Protein AF-A0A920NY55-F1 (afdb_monomer)

Radius of gyration: 12.71 Å; Cα contacts (8 Å, |Δi|>4): 89; chains: 1; bounding box: 31×22×29 Å

Secondary structure (DSSP, 8-state):
----EEEEE-TT-SS--EEEEEPPP-HHHHHHH----HHHHHHHHHT-SEEEEGGG-----

Structure (mmCIF, N/CA/C/O backbone):
data_AF-A0A920NY55-F1
#
_entry.id   AF-A0A920NY55-F1
#
loop_
_atom_site.group_PDB
_atom_site.id
_atom_site.type_symbol
_atom_site.label_atom_id
_atom_site.label_alt_id
_atom_site.label_comp_id
_atom_site.label_asym_id
_atom_site.label_entity_id
_atom_site.label_seq_id
_atom_site.pdbx_PDB_ins_code
_atom_site.Cartn_x
_atom_site.Cartn_y
_atom_site.Cartn_z
_atom_site.occupancy
_atom_site.B_iso_or_equiv
_atom_site.auth_seq_id
_atom_site.auth_comp_id
_atom_site.auth_asym_id
_atom_site.auth_atom_id
_atom_site.pdbx_PDB_model_num
ATOM 1 N N . MET A 1 1 ? -4.540 17.849 2.598 1.00 45.84 1 MET A N 1
ATOM 2 C CA . MET A 1 1 ? -4.291 16.423 2.288 1.00 45.84 1 MET A CA 1
ATOM 3 C C . MET A 1 1 ? -2.861 16.102 2.722 1.00 45.84 1 MET A C 1
ATOM 5 O O . MET A 1 1 ? -1.928 16.498 2.040 1.00 45.84 1 MET A O 1
ATOM 9 N N . ASN A 1 2 ? -2.662 15.540 3.919 1.00 46.31 2 ASN A N 1
ATOM 10 C CA . ASN A 1 2 ? -1.322 15.347 4.492 1.00 46.31 2 ASN A CA 1
ATOM 11 C C . ASN A 1 2 ? -0.701 14.053 3.921 1.00 46.31 2 ASN A C 1
ATOM 13 O O . ASN A 1 2 ? -1.159 12.948 4.230 1.00 46.31 2 ASN A O 1
ATOM 17 N N . LEU A 1 3 ? 0.253 14.193 2.995 1.00 51.31 3 LEU A N 1
ATOM 18 C CA . LEU A 1 3 ? 0.800 13.107 2.172 1.00 51.31 3 LEU A CA 1
ATOM 19 C C . LEU A 1 3 ? 1.903 12.329 2.910 1.00 51.31 3 LEU A C 1
ATOM 21 O O . LEU A 1 3 ? 3.063 12.351 2.513 1.00 51.31 3 LEU A O 1
ATOM 25 N N . ASN A 1 4 ? 1.531 11.571 3.941 1.00 65.56 4 ASN A N 1
ATOM 26 C CA . ASN A 1 4 ? 2.412 10.546 4.511 1.00 65.56 4 ASN A CA 1
ATOM 27 C C . ASN A 1 4 ? 2.378 9.294 3.617 1.00 65.56 4 ASN A C 1
ATOM 29 O O . ASN A 1 4 ? 1.652 8.339 3.903 1.00 65.56 4 ASN A O 1
ATOM 33 N N . GLN A 1 5 ? 3.112 9.329 2.502 1.00 65.94 5 GLN A N 1
ATOM 34 C CA . GLN A 1 5 ? 3.272 8.204 1.578 1.00 65.94 5 GLN A CA 1
ATOM 35 C C . GLN A 1 5 ? 4.729 8.051 1.141 1.00 65.94 5 GLN A C 1
ATOM 37 O O . GLN A 1 5 ? 5.400 9.040 0.848 1.00 65.94 5 GLN A O 1
ATOM 42 N N . LEU A 1 6 ? 5.197 6.808 1.052 1.00 75.69 6 LEU A N 1
ATOM 43 C CA . LEU A 1 6 ? 6.523 6.471 0.548 1.00 75.69 6 LEU A CA 1
ATOM 44 C C . LEU A 1 6 ? 6.386 5.862 -0.849 1.00 75.69 6 LEU A C 1
ATOM 46 O O . LEU A 1 6 ? 5.660 4.887 -1.046 1.00 75.69 6 LEU A O 1
ATOM 50 N N . LYS A 1 7 ? 7.078 6.438 -1.833 1.00 80.69 7 LYS A N 1
ATOM 51 C CA . LYS A 1 7 ? 7.047 5.977 -3.227 1.00 80.69 7 LYS A CA 1
ATOM 52 C C . LYS A 1 7 ? 8.375 5.331 -3.591 1.00 80.69 7 LYS A C 1
ATOM 54 O O . LYS A 1 7 ? 9.427 5.915 -3.355 1.00 80.69 7 LYS A O 1
ATOM 59 N N . VAL A 1 8 ? 8.316 4.158 -4.214 1.00 83.38 8 VAL A N 1
ATOM 60 C CA . VAL A 1 8 ? 9.486 3.414 -4.682 1.00 83.38 8 VAL A CA 1
ATOM 61 C C . VAL A 1 8 ? 9.395 3.236 -6.192 1.00 83.38 8 VAL A C 1
ATOM 63 O O . VAL A 1 8 ? 8.420 2.691 -6.717 1.00 83.38 8 VAL A O 1
ATOM 66 N N . ILE A 1 9 ? 10.436 3.680 -6.896 1.00 85.44 9 ILE A N 1
ATOM 67 C CA . ILE A 1 9 ? 10.578 3.506 -8.342 1.00 85.44 9 ILE A CA 1
ATOM 68 C C . ILE A 1 9 ? 11.721 2.525 -8.590 1.00 85.44 9 ILE A C 1
ATOM 70 O O . ILE A 1 9 ? 12.816 2.692 -8.061 1.00 85.44 9 ILE A O 1
ATOM 74 N N . ARG A 1 10 ? 11.461 1.499 -9.402 1.00 84.44 10 ARG A N 1
ATOM 75 C CA . ARG A 1 10 ? 12.434 0.480 -9.816 1.00 84.44 10 ARG A CA 1
ATOM 76 C C . ARG A 1 10 ? 12.638 0.555 -11.331 1.00 84.44 10 ARG A C 1
ATOM 78 O O . ARG A 1 10 ? 11.939 -0.151 -12.061 1.00 84.44 10 ARG A O 1
ATOM 85 N N . PRO A 1 11 ? 13.567 1.397 -11.821 1.00 79.50 11 PRO A N 1
ATOM 86 C CA . PRO A 1 11 ? 13.691 1.714 -13.248 1.00 79.50 11 PRO A CA 1
ATOM 87 C C . PRO A 1 11 ? 13.923 0.479 -14.126 1.00 79.50 11 PRO A C 1
ATOM 89 O O . PRO A 1 11 ? 13.302 0.334 -15.178 1.00 79.50 11 PRO A O 1
ATOM 92 N N . SER A 1 12 ? 14.753 -0.451 -13.650 1.00 84.81 12 SER A N 1
ATOM 93 C CA . SER A 1 12 ? 15.164 -1.647 -14.397 1.00 84.81 12 SER A CA 1
ATOM 94 C C . SER A 1 12 ? 14.275 -2.874 -14.154 1.00 84.81 12 SER A C 1
ATOM 96 O O . SER A 1 12 ? 14.577 -3.963 -14.640 1.00 84.81 12 SER A O 1
ATOM 98 N N . ALA A 1 13 ? 13.182 -2.748 -13.392 1.00 85.75 13 ALA A N 1
ATOM 99 C CA . ALA A 1 13 ? 12.319 -3.889 -13.094 1.00 85.75 13 ALA A CA 1
ATOM 100 C C . ALA A 1 13 ? 11.418 -4.244 -14.289 1.00 85.75 13 ALA A C 1
ATOM 102 O O . ALA A 1 13 ? 10.761 -3.380 -14.864 1.00 85.75 13 ALA A O 1
ATOM 103 N N . LYS A 1 14 ? 11.320 -5.535 -14.640 1.00 81.75 14 LYS A N 1
ATOM 104 C CA . LYS A 1 14 ? 10.410 -6.009 -15.706 1.00 81.75 14 LYS A CA 1
ATOM 105 C C . LYS A 1 14 ? 8.924 -5.891 -15.332 1.00 81.75 14 LYS A C 1
ATOM 107 O O . LYS A 1 14 ? 8.087 -5.752 -16.214 1.00 81.75 14 LYS A O 1
ATOM 112 N N . LYS A 1 15 ? 8.595 -5.949 -14.038 1.00 81.56 15 LYS A N 1
ATOM 113 C CA . LYS A 1 15 ? 7.241 -5.795 -13.474 1.00 81.56 15 LYS A CA 1
ATOM 114 C C . LYS A 1 15 ? 7.315 -4.958 -12.197 1.00 81.56 15 LYS A C 1
ATOM 116 O O . LYS A 1 15 ? 8.366 -4.946 -11.554 1.00 81.56 15 LYS A O 1
ATOM 121 N N . ARG A 1 16 ? 6.200 -4.328 -11.802 1.00 83.12 16 ARG A N 1
ATOM 122 C CA . ARG A 1 16 ? 6.082 -3.534 -10.563 1.00 83.12 16 ARG A CA 1
ATOM 123 C C . ARG A 1 16 ? 7.136 -2.415 -10.472 1.00 83.12 16 ARG A C 1
ATOM 125 O O . ARG A 1 16 ? 7.897 -2.328 -9.502 1.00 83.12 16 ARG A O 1
ATOM 132 N N . LYS A 1 17 ? 7.228 -1.593 -11.514 1.00 87.62 17 LYS A N 1
ATOM 133 C CA . LYS A 1 17 ? 8.183 -0.482 -11.625 1.00 87.62 17 LYS A CA 1
ATOM 134 C C . LYS A 1 17 ? 7.852 0.659 -10.668 1.00 87.62 17 LYS A C 1
ATOM 136 O O . LYS A 1 17 ? 8.772 1.341 -10.224 1.00 87.62 17 LYS A O 1
ATOM 141 N N . LYS A 1 18 ? 6.574 0.859 -10.341 1.00 89.25 18 LYS A N 1
ATOM 142 C CA . LYS A 1 18 ? 6.100 1.882 -9.403 1.00 89.25 18 LYS A CA 1
ATOM 143 C C . LYS A 1 18 ? 5.314 1.221 -8.279 1.00 89.25 18 LYS A C 1
ATOM 145 O O . LYS A 1 18 ? 4.191 0.776 -8.493 1.00 89.25 18 LYS A O 1
ATOM 150 N N . VAL A 1 19 ? 5.911 1.164 -7.093 1.00 91.19 19 VAL A N 1
ATOM 151 C CA . VAL A 1 19 ? 5.272 0.626 -5.887 1.00 91.19 19 VAL A CA 1
ATOM 152 C C . VAL A 1 19 ? 5.110 1.750 -4.875 1.00 91.19 19 VAL A C 1
ATOM 154 O O . VAL A 1 19 ? 6.035 2.535 -4.665 1.00 91.19 19 VAL A O 1
ATOM 157 N N . ILE A 1 20 ? 3.940 1.841 -4.250 1.00 91.88 20 ILE A N 1
ATOM 158 C CA . ILE A 1 20 ? 3.663 2.837 -3.212 1.00 91.88 20 ILE A CA 1
ATOM 159 C C . ILE A 1 20 ? 3.350 2.138 -1.896 1.00 91.88 20 ILE A C 1
ATOM 161 O O . ILE A 1 20 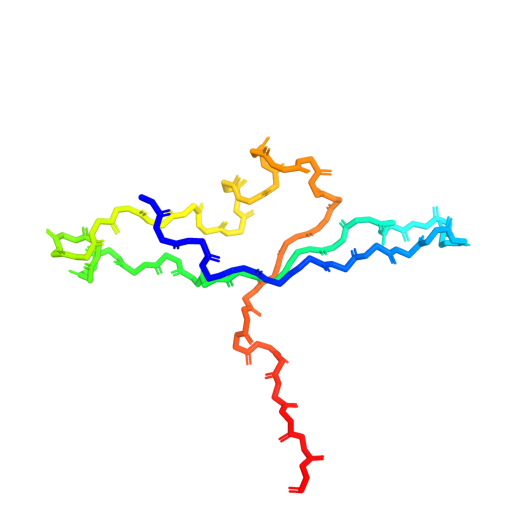? 2.600 1.171 -1.855 1.00 91.88 20 ILE A O 1
ATOM 165 N N . PHE A 1 21 ? 3.897 2.668 -0.810 1.00 91.12 21 PHE A N 1
ATOM 166 C CA . PHE A 1 21 ? 3.498 2.322 0.544 1.00 91.12 21 PHE A CA 1
ATOM 167 C C . PHE A 1 21 ? 2.765 3.514 1.145 1.00 91.12 21 PHE A C 1
ATOM 169 O O . PHE A 1 21 ? 3.296 4.626 1.219 1.00 91.12 21 PHE A O 1
ATOM 176 N N . CYS A 1 22 ? 1.519 3.296 1.540 1.00 91.44 22 CYS A N 1
ATOM 177 C CA . CYS A 1 22 ? 0.648 4.330 2.080 1.00 91.44 22 CYS A CA 1
ATOM 178 C C . CYS A 1 22 ? -0.053 3.842 3.347 1.00 91.44 22 CYS A C 1
ATOM 180 O O . CYS A 1 22 ? -0.075 2.651 3.652 1.00 91.44 22 CYS A O 1
ATOM 182 N N . ARG A 1 23 ? -0.625 4.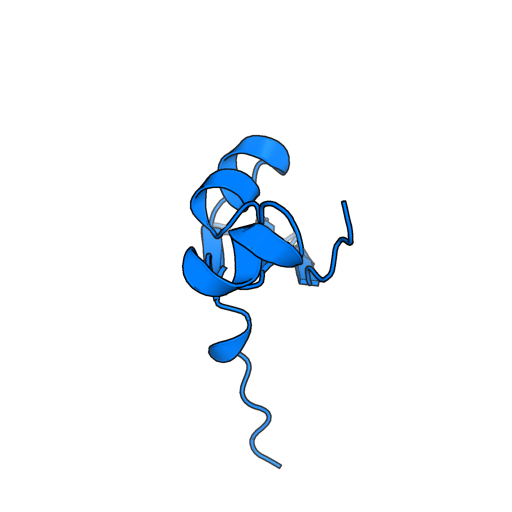777 4.107 1.00 90.31 23 ARG A N 1
ATOM 183 C CA . ARG A 1 23 ? -1.447 4.433 5.271 1.00 90.31 23 ARG A CA 1
ATOM 184 C C . ARG A 1 23 ? -2.742 3.751 4.837 1.00 90.31 23 ARG A C 1
ATOM 186 O O . ARG A 1 23 ? -3.338 4.146 3.833 1.00 90.31 23 ARG A O 1
ATOM 193 N N . ASP A 1 24 ? -3.184 2.796 5.647 1.00 91.38 24 ASP A N 1
ATOM 194 C CA . ASP A 1 24 ? -4.500 2.185 5.501 1.00 91.38 24 ASP A CA 1
ATOM 195 C C . ASP A 1 24 ? -5.610 3.214 5.720 1.00 91.38 24 ASP A C 1
ATOM 197 O O . ASP A 1 24 ? -5.448 4.217 6.441 1.00 91.38 24 ASP A O 1
ATOM 201 N N . ARG A 1 25 ? -6.749 2.939 5.079 1.00 91.31 25 ARG A N 1
ATOM 202 C CA . ARG A 1 25 ? -8.006 3.602 5.415 1.00 91.31 25 ARG A CA 1
ATOM 203 C C . ARG A 1 25 ? -8.360 3.267 6.857 1.00 91.31 25 ARG A C 1
ATOM 205 O O . ARG A 1 25 ? -8.200 2.134 7.298 1.00 91.31 25 ARG A O 1
ATOM 212 N N . ASP A 1 26 ? -8.862 4.263 7.564 1.00 91.69 26 ASP A N 1
ATOM 213 C CA . ASP A 1 26 ? -9.368 4.101 8.923 1.00 91.69 26 ASP A CA 1
ATOM 214 C C . ASP A 1 26 ? -10.657 4.918 9.042 1.00 91.69 26 ASP A C 1
ATOM 216 O O . ASP A 1 26 ? -10.584 6.121 9.300 1.00 91.69 26 ASP A O 1
ATOM 220 N N . PRO A 1 27 ? -11.833 4.305 8.814 1.00 91.62 27 PRO A N 1
ATOM 221 C CA . PRO A 1 27 ? -13.104 5.027 8.782 1.00 91.62 27 PRO 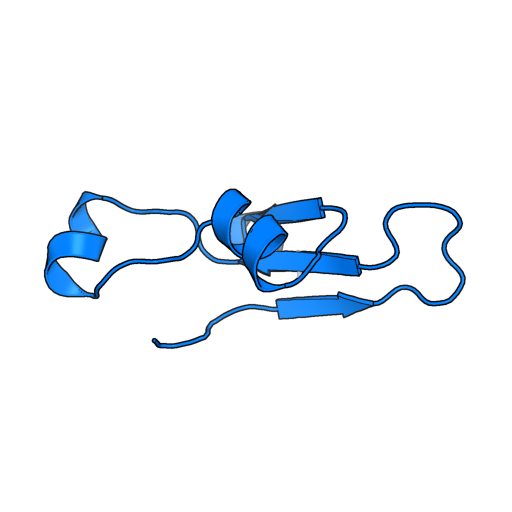A CA 1
ATOM 222 C C . PRO A 1 27 ? -13.426 5.769 10.081 1.00 91.62 27 PRO A C 1
ATOM 224 O O . PRO A 1 27 ? -14.127 6.780 10.056 1.00 91.62 27 PRO A O 1
ATOM 227 N N . LEU A 1 28 ? -12.924 5.290 11.224 1.00 92.94 28 LEU A N 1
ATOM 228 C CA . LEU A 1 28 ? -13.133 5.953 12.506 1.00 92.94 28 LEU A CA 1
ATOM 229 C C . LEU A 1 28 ? -12.283 7.221 12.594 1.00 92.94 28 LEU A C 1
ATOM 231 O O . LEU A 1 28 ? -12.789 8.288 12.934 1.00 92.94 28 LEU A O 1
ATOM 235 N N . ARG A 1 29 ? -10.996 7.128 12.247 1.00 89.38 29 ARG A N 1
ATOM 236 C CA . ARG A 1 29 ? -10.087 8.284 12.298 1.00 89.38 29 ARG A CA 1
ATOM 237 C C . ARG A 1 29 ? -10.339 9.281 11.177 1.00 89.38 29 ARG A C 1
ATOM 239 O O . ARG A 1 29 ? -10.137 10.471 11.382 1.00 89.38 29 ARG A O 1
ATOM 246 N N . GLU A 1 30 ? -10.802 8.835 10.016 1.00 92.69 30 GLU A N 1
ATOM 247 C CA . GLU A 1 30 ? -11.083 9.694 8.859 1.00 92.69 30 GLU A CA 1
ATOM 248 C C . GLU A 1 30 ? -12.223 10.686 9.095 1.00 92.69 30 GLU A C 1
ATOM 250 O O . GLU A 1 30 ? -12.230 11.739 8.460 1.00 92.69 30 GLU A O 1
ATOM 255 N N . GLN A 1 31 ? -13.125 10.402 10.042 1.00 93.88 31 GLN A N 1
ATOM 256 C CA . GLN A 1 31 ? -14.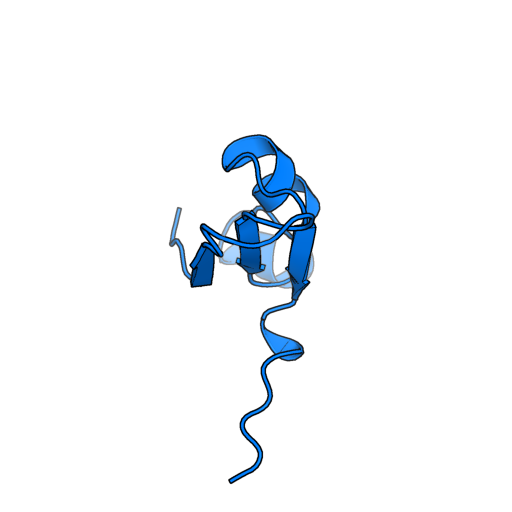150 11.355 10.490 1.00 93.88 31 GLN A CA 1
ATOM 257 C C . GLN A 1 31 ? -13.540 12.623 11.104 1.00 93.88 31 GLN A C 1
ATOM 259 O O . GLN A 1 31 ? -14.143 13.689 11.031 1.00 93.88 31 GLN A O 1
ATOM 264 N N . TRP A 1 32 ? -12.333 12.517 11.667 1.00 92.75 32 TRP A N 1
ATOM 265 C CA . TRP A 1 32 ? -11.672 13.595 12.405 1.00 92.75 32 TRP A CA 1
ATOM 266 C C . TRP A 1 32 ? -10.412 14.112 11.699 1.00 92.75 32 TRP A C 1
ATOM 268 O O . TRP A 1 32 ? -10.178 15.313 11.630 1.00 92.75 32 TRP A O 1
ATOM 278 N N . GLU A 1 33 ? -9.594 13.211 11.150 1.00 86.50 33 GLU A N 1
ATOM 279 C CA . GLU A 1 33 ? -8.312 13.522 10.500 1.00 86.50 33 GLU A CA 1
ATOM 280 C C . GLU A 1 33 ? -8.447 13.782 8.986 1.00 86.50 33 GLU A C 1
ATOM 282 O O . GLU A 1 33 ? -7.474 14.156 8.322 1.00 86.50 33 GLU A O 1
ATOM 287 N N . GLY A 1 34 ? -9.645 13.574 8.433 1.00 87.69 34 GLY A N 1
ATOM 288 C CA . GLY A 1 34 ? -9.930 13.661 7.007 1.00 87.69 34 GLY A CA 1
ATOM 289 C C . GLY A 1 34 ? -9.592 12.385 6.231 1.00 87.69 34 GLY A C 1
ATOM 290 O O . GLY A 1 34 ? -8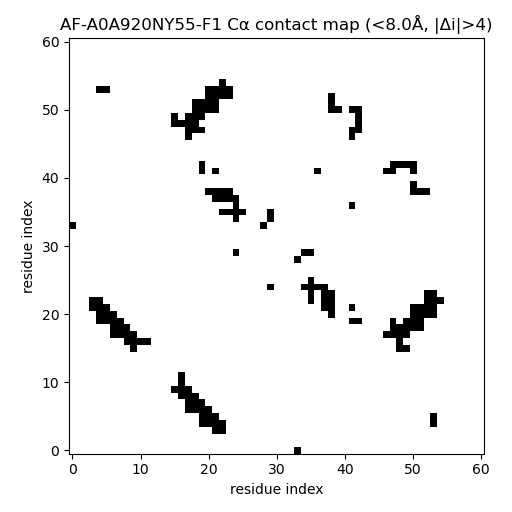.875 11.495 6.694 1.00 87.69 34 GLY A O 1
ATOM 291 N N . PHE A 1 35 ? -10.124 12.305 5.009 1.00 86.62 35 PHE A N 1
ATOM 292 C CA . PHE A 1 35 ? -10.011 11.123 4.157 1.00 86.62 35 PHE A CA 1
ATOM 293 C C . PHE A 1 35 ? -8.565 10.773 3.793 1.00 86.62 35 PHE A C 1
ATOM 295 O O . PHE A 1 35 ? -7.766 11.630 3.403 1.00 86.62 35 PHE A O 1
ATOM 302 N N . ARG A 1 36 ? -8.256 9.475 3.828 1.00 89.12 36 ARG A N 1
ATOM 303 C CA . ARG A 1 36 ? -6.997 8.916 3.323 1.00 89.12 36 ARG A CA 1
ATOM 304 C C . ARG A 1 36 ? -7.247 8.250 1.978 1.00 89.12 36 ARG A C 1
ATOM 306 O O . ARG A 1 36 ? -8.315 7.708 1.747 1.00 89.12 36 ARG A O 1
ATOM 313 N N . SER A 1 37 ? -6.281 8.238 1.071 1.00 88.88 37 SER A N 1
ATOM 314 C CA . SER A 1 37 ? -6.488 7.580 -0.229 1.00 88.88 37 SER A CA 1
ATOM 315 C C . SER A 1 37 ? -6.577 6.050 -0.122 1.00 88.88 37 SER A C 1
ATOM 317 O O . SER A 1 37 ? -7.219 5.421 -0.958 1.00 88.88 37 SER A O 1
ATOM 319 N N . GLY A 1 38 ? -5.949 5.446 0.896 1.00 90.12 38 GLY A N 1
ATOM 320 C CA . GLY A 1 38 ? -5.748 3.995 0.949 1.00 90.12 38 GLY A CA 1
ATOM 321 C C . GLY A 1 38 ? -4.925 3.480 -0.236 1.00 90.12 38 GLY A C 1
ATOM 322 O O . GLY A 1 38 ? -4.435 4.259 -1.059 1.00 90.12 38 GLY A O 1
ATOM 323 N N . GLN A 1 39 ? -4.783 2.161 -0.343 1.00 93.38 39 GLN A N 1
ATOM 324 C CA . GLN A 1 39 ? -4.028 1.523 -1.427 1.00 93.38 39 GLN A CA 1
ATOM 325 C C . GLN A 1 39 ? -4.691 1.770 -2.784 1.00 93.38 39 GLN A C 1
ATOM 327 O O . GLN A 1 39 ? -4.017 2.079 -3.764 1.00 93.38 39 GLN A O 1
ATOM 332 N N . ASP A 1 40 ? -6.017 1.697 -2.837 1.00 92.62 40 ASP A N 1
ATOM 333 C CA . ASP A 1 40 ? -6.777 1.836 -4.080 1.00 92.62 40 ASP A CA 1
ATOM 334 C C . ASP A 1 40 ? -6.708 3.260 -4.628 1.00 92.62 40 ASP A C 1
ATOM 336 O O . ASP A 1 40 ? -6.377 3.461 -5.800 1.00 92.62 40 ASP A O 1
ATOM 340 N N . GLY A 1 41 ? -6.910 4.259 -3.766 1.00 91.12 41 GLY A N 1
ATOM 341 C CA . GLY A 1 41 ? -6.735 5.656 -4.143 1.00 91.12 41 GLY A CA 1
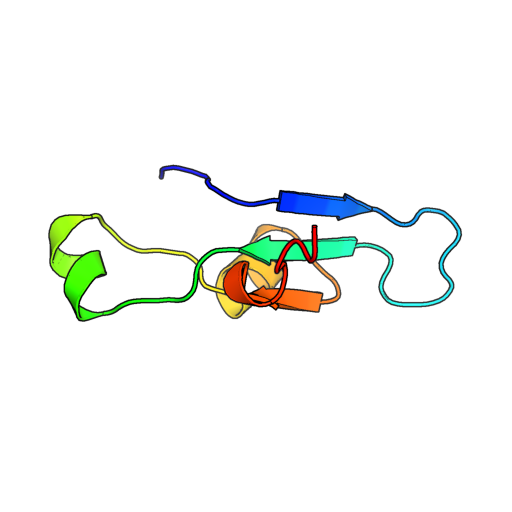ATOM 342 C C . GLY A 1 41 ? -5.278 5.982 -4.469 1.00 91.12 41 GLY A C 1
ATOM 343 O O . GLY A 1 41 ? -5.021 6.753 -5.389 1.00 91.12 41 GLY A O 1
ATOM 344 N N . ALA A 1 42 ? -4.302 5.364 -3.792 1.00 89.00 42 ALA A N 1
ATOM 345 C CA . ALA A 1 42 ? -2.892 5.529 -4.147 1.00 89.00 42 ALA A CA 1
ATOM 346 C C . ALA A 1 42 ? -2.582 4.981 -5.552 1.00 89.00 42 ALA A C 1
ATOM 348 O O . ALA A 1 42 ? -1.846 5.627 -6.300 1.00 89.00 42 ALA A O 1
ATOM 349 N N . ARG A 1 43 ? -3.176 3.847 -5.953 1.00 91.38 43 ARG A N 1
ATOM 350 C CA . ARG A 1 43 ? -3.055 3.314 -7.323 1.00 91.38 43 ARG A CA 1
ATOM 351 C C . ARG A 1 43 ? -3.685 4.251 -8.349 1.00 91.38 43 ARG A C 1
ATOM 353 O O . ARG A 1 43 ? -3.015 4.606 -9.315 1.00 91.38 43 ARG A O 1
ATOM 360 N N . GLN A 1 44 ? -4.922 4.694 -8.117 1.00 90.62 44 GLN A N 1
ATOM 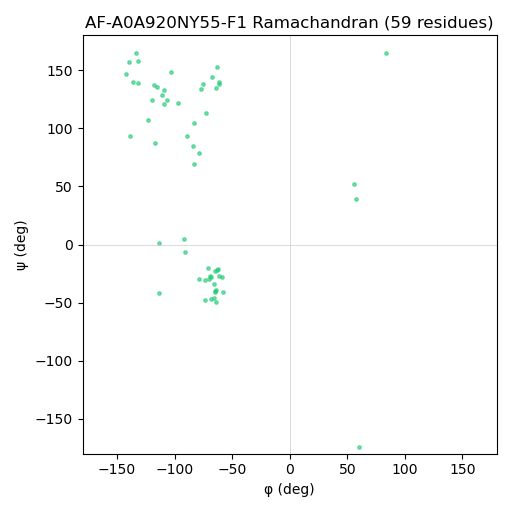361 C CA . GLN A 1 44 ? -5.645 5.558 -9.058 1.00 90.62 44 GLN A CA 1
ATOM 362 C C . GLN A 1 44 ? -5.002 6.942 -9.216 1.00 90.62 44 GLN A C 1
ATOM 364 O O . GLN A 1 44 ? -4.807 7.402 -10.336 1.00 90.62 44 GLN A O 1
ATOM 369 N N . VAL A 1 45 ? -4.632 7.599 -8.114 1.00 89.19 45 VAL A N 1
ATOM 370 C CA . VAL A 1 45 ? -4.131 8.986 -8.135 1.00 89.19 45 VAL A CA 1
ATOM 371 C C . VAL A 1 45 ? -2.667 9.066 -8.574 1.00 89.19 45 VAL A C 1
ATOM 373 O O . VAL A 1 45 ? -2.240 10.073 -9.137 1.00 89.19 45 VAL A O 1
ATOM 376 N N . HIS A 1 46 ? -1.863 8.032 -8.309 1.00 86.06 46 HIS A N 1
ATOM 377 C CA . HIS A 1 46 ? -0.420 8.074 -8.569 1.00 86.06 46 HIS A CA 1
ATOM 378 C C . HIS A 1 46 ? 0.063 7.112 -9.657 1.00 86.06 46 HIS A C 1
ATOM 380 O O . HIS A 1 46 ? 1.266 7.082 -9.929 1.00 86.06 46 HIS A O 1
ATOM 386 N N . GLY A 1 47 ? -0.838 6.354 -10.289 1.00 88.50 47 GLY A N 1
ATOM 387 C CA . GLY A 1 47 ? -0.487 5.399 -11.341 1.00 88.50 47 GLY A CA 1
ATOM 388 C C . GLY A 1 47 ? 0.518 4.356 -10.854 1.00 88.50 47 GLY A C 1
ATOM 389 O O . GLY A 1 47 ? 1.485 4.049 -11.554 1.00 88.50 47 GLY A O 1
ATOM 390 N N . ALA A 1 48 ? 0.351 3.898 -9.612 1.00 89.50 48 ALA A N 1
ATOM 391 C CA . ALA A 1 48 ? 1.179 2.841 -9.052 1.00 89.50 48 ALA A CA 1
ATOM 392 C C . ALA A 1 48 ? 0.760 1.494 -9.642 1.00 89.50 48 ALA A C 1
ATOM 394 O O . ALA A 1 48 ? -0.434 1.205 -9.725 1.00 89.50 48 ALA A O 1
ATOM 395 N N . ASP A 1 49 ? 1.741 0.660 -9.988 1.00 91.62 49 ASP A N 1
ATOM 396 C CA . ASP A 1 49 ? 1.478 -0.722 -10.393 1.00 91.62 49 ASP A CA 1
ATOM 397 C C . ASP A 1 49 ? 0.903 -1.504 -9.205 1.00 91.62 49 ASP A C 1
ATOM 399 O O . ASP A 1 49 ? -0.022 -2.296 -9.352 1.00 91.62 49 ASP A O 1
ATOM 403 N N . GLU A 1 50 ? 1.443 -1.250 -8.009 1.00 92.12 50 GLU A N 1
ATOM 404 C CA . GLU A 1 50 ? 0.997 -1.849 -6.756 1.00 92.12 50 GLU A CA 1
ATOM 405 C C . GLU A 1 50 ? 1.067 -0.828 -5.618 1.00 92.12 50 GLU A C 1
ATOM 407 O O . GLU A 1 50 ? 1.956 0.030 -5.576 1.00 92.12 50 GLU A O 1
ATOM 412 N N . ALA A 1 51 ? 0.136 -0.944 -4.673 1.00 93.06 51 ALA A N 1
ATOM 413 C CA . ALA A 1 51 ? 0.140 -0.162 -3.448 1.00 93.06 51 ALA A CA 1
ATOM 414 C C . ALA A 1 51 ? -0.086 -1.069 -2.238 1.00 93.06 51 ALA A C 1
ATOM 416 O O . ALA A 1 51 ? -0.919 -1.972 -2.280 1.00 93.06 51 ALA A O 1
ATOM 417 N N . TYR A 1 52 ? 0.648 -0.802 -1.164 1.00 93.00 52 TYR A N 1
ATOM 418 C CA . TYR A 1 52 ? 0.698 -1.627 0.037 1.00 93.00 52 TYR A CA 1
ATOM 419 C C . TYR A 1 52 ? 0.529 -0.784 1.300 1.00 93.00 52 TYR A C 1
ATOM 421 O O . TYR A 1 52 ? 0.790 0.422 1.300 1.00 93.00 52 TYR A O 1
ATOM 429 N N . SER A 1 53 ? 0.104 -1.422 2.393 1.00 91.44 53 SER A N 1
ATOM 430 C CA . SER A 1 53 ? 0.121 -0.784 3.711 1.00 91.44 53 SER A CA 1
ATOM 431 C C . SER A 1 53 ? 1.554 -0.477 4.132 1.00 91.44 53 SER A C 1
ATOM 433 O O . SER A 1 53 ? 2.440 -1.329 4.044 1.00 91.44 53 SER A O 1
ATOM 435 N N . ILE A 1 54 ? 1.775 0.733 4.643 1.00 89.44 54 ILE A N 1
ATOM 436 C CA . ILE A 1 54 ? 3.051 1.127 5.244 1.00 89.44 54 ILE A CA 1
ATOM 437 C C . 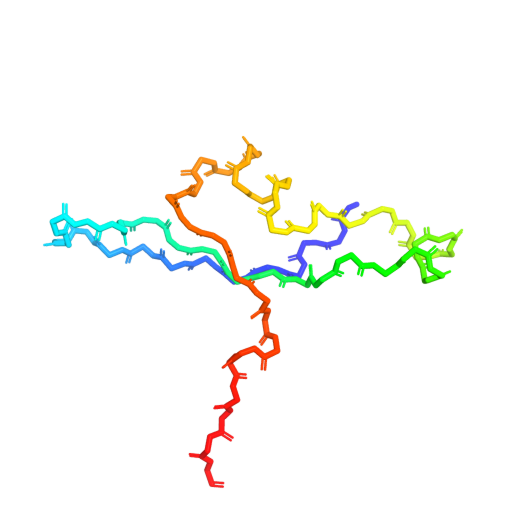ILE A 1 54 ? 3.396 0.282 6.479 1.00 89.44 54 ILE A C 1
ATOM 439 O O . ILE A 1 54 ? 4.569 0.151 6.807 1.00 89.44 54 ILE A O 1
ATOM 443 N N . SER A 1 55 ? 2.405 -0.358 7.112 1.00 87.56 55 SER A N 1
ATOM 444 C CA . SER A 1 55 ? 2.623 -1.291 8.227 1.00 87.56 55 SER A CA 1
ATOM 445 C C . SER A 1 55 ? 3.430 -2.538 7.840 1.00 87.56 55 SER A C 1
ATOM 447 O O . SER A 1 55 ? 4.054 -3.148 8.705 1.00 87.56 55 SER A O 1
ATOM 449 N N . LEU A 1 56 ? 3.472 -2.895 6.547 1.00 86.69 56 LEU A N 1
ATOM 450 C CA . LEU A 1 56 ? 4.289 -4.006 6.047 1.00 86.69 56 LEU A CA 1
ATOM 451 C C . LEU A 1 56 ? 5.788 -3.686 6.066 1.00 86.69 56 LEU A C 1
ATOM 453 O O . LEU A 1 56 ? 6.610 -4.601 6.047 1.00 86.69 56 LEU A O 1
ATOM 457 N N . ILE A 1 57 ? 6.157 -2.404 6.114 1.00 82.06 57 ILE A N 1
ATOM 458 C CA . ILE A 1 57 ? 7.545 -1.987 6.292 1.00 82.06 57 ILE A CA 1
ATOM 459 C C . ILE A 1 57 ? 7.837 -2.013 7.791 1.00 82.06 57 ILE A C 1
ATOM 461 O O . ILE A 1 57 ? 7.734 -1.005 8.488 1.00 82.06 57 ILE A O 1
ATOM 465 N N . ARG A 1 58 ? 8.198 -3.188 8.300 1.00 69.50 58 ARG A N 1
ATOM 466 C CA . ARG A 1 58 ? 8.748 -3.325 9.646 1.00 69.50 58 ARG A CA 1
ATOM 467 C C . ARG A 1 58 ? 10.266 -3.363 9.552 1.00 69.50 58 ARG A C 1
ATOM 469 O O . ARG A 1 58 ? 10.827 -4.208 8.861 1.00 69.50 58 ARG A O 1
ATOM 476 N N . ASN A 1 59 ? 10.919 -2.429 10.235 1.00 54.75 59 ASN A N 1
ATOM 477 C CA . ASN A 1 59 ? 12.363 -2.460 10.406 1.00 54.75 59 ASN A CA 1
ATOM 478 C C . ASN A 1 59 ? 12.673 -3.592 11.399 1.00 54.75 59 ASN A C 1
ATOM 480 O O . ASN A 1 59 ? 12.256 -3.516 12.554 1.00 54.75 59 ASN A O 1
ATOM 484 N N . ASN A 1 60 ? 13.327 -4.657 10.940 1.00 47.03 60 ASN A N 1
ATOM 485 C CA . ASN A 1 60 ? 13.977 -5.613 11.830 1.00 47.03 60 ASN A CA 1
ATOM 486 C C . ASN A 1 60 ? 15.396 -5.085 12.050 1.00 47.03 60 ASN A C 1
ATOM 488 O O . ASN A 1 60 ? 16.269 -5.320 11.216 1.00 47.03 60 ASN A O 1
ATOM 492 N N . ALA A 1 61 ? 15.571 -4.310 13.116 1.00 47.25 61 ALA A N 1
ATOM 493 C CA . ALA A 1 61 ? 16.871 -4.008 13.699 1.00 47.25 61 ALA A CA 1
ATOM 494 C C . ALA A 1 61 ? 16.957 -4.733 15.042 1.00 47.25 61 ALA A C 1
ATOM 496 O O . ALA A 1 61 ? 15.928 -4.715 15.760 1.00 47.25 61 ALA A O 1
#

Mean predicted aligned error: 5.82 Å

Solvent-accessible surface area (backbone atoms only — not comparable to full-atom 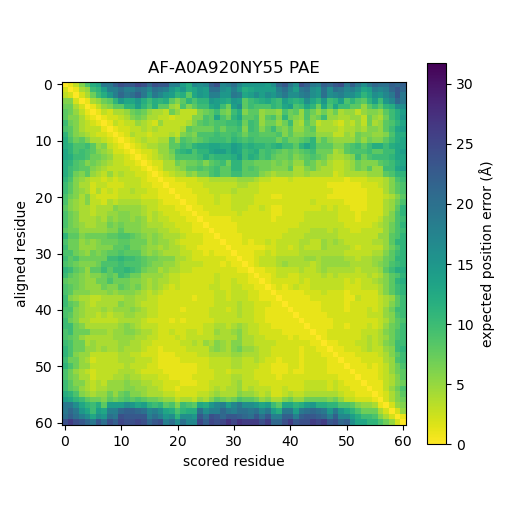values): 3758 Å² total; per-residue (Å²): 133,88,81,73,60,51,78,46,77,38,88,88,46,94,64,70,36,31,36,33,32,28,52,69,66,46,80,77,55,28,78,76,76,45,84,63,60,22,42,67,41,43,22,70,77,66,70,31,71,39,49,37,54,42,80,74,69,66,85,89,124

pLDDT: mean 83.56, std 13.0, range [45.84, 93.88]

Foldseek 3Di:
DDPPKDWDADPPDPAQRIEIEFAAFDPVCCVPVNGDCHFVNCCVVVVGSGYHHPVVPDDPD

Sequence (61 aa):
MNLNQLKVIRPSAKKRKKVIFCRDRDPLREQWEGFRSGQDGARQVHGADEAYSISLIRNNA

Nearest PDB structures (foldseek):
  5wze-assembly1_A  TM=9.121E-01  e=2.769E-05  Pseudomonas aeruginosa PAO1
  1jaw-assembly1_A  TM=9.329E-01  e=1.198E-03  Escherichia coli
  2bwt-assembly1_A  TM=9.326E-01  e=3.759E-03  Escherichia coli
  2bwx-assembly1_A  TM=9.187E-01  e=3.759E-03  Escherichia coli
  2v3z-assembly1_A  TM=9.209E-01  e=3.759E-03  Escherichia coli